Protein AF-A0A972QWL8-F1 (afdb_monomer)

Secondary structure (DSSP, 8-state):
-----EEEEEEE--TT--PPTTEEEEEEEETT--EEEEEEEHHHHHHHHHHHHHHHHTT-EEEEEEEEEETTEEEEEEEEE-HHHHHHHHHHHHHHHHHS-GGGS-HHHHHHHHHHHHHHHHHHTT-

Mean predicted aligned error: 4.24 Å

Sequence (127 aa):
MKPDDLIFLTDFQYKGEIIPDGHVRVLFCDSQGVLTSIVIEREIFDMAQAGVQQFFKEGKGAAAVSIEISDEEALTFSVEIDSEEASALWTIVETFLGTGSADSVPKEFIEYPEQIIRRGRAFVLRR

Foldseek 3Di:
DPDFKKWWQDWDDDVPDDADPQKTWTWIATLQRDIDIDIDGVVVVVVQVVQQVVQVVVVFGWIWIWAAPDVVDIDIHIDTDDPVLVVLSVQQVVQCVVPVDNVRRDPVSSNSRNVRSVVVVVVVVVD

Solvent-accessible surface area (backbone atoms only — not comparable to full-atom values): 7196 Å² total; per-residue (Å²): 129,80,79,76,36,34,36,60,74,46,75,61,79,63,93,90,64,86,74,61,87,71,44,41,36,34,37,32,31,25,60,87,38,51,66,49,73,50,77,41,56,36,67,63,54,50,56,42,46,52,46,23,52,52,34,46,77,72,76,38,45,48,41,24,34,36,38,60,79,50,95,98,39,66,51,74,49,57,41,83,38,54,73,66,52,51,50,34,55,49,51,45,50,53,38,26,72,75,67,75,32,67,88,68,39,61,72,85,44,34,57,47,49,24,54,53,46,52,52,48,49,57,54,61,80,71,110

pLDDT: mean 89.74, std 8.57, range [39.34, 96.75]

Structure (mmCIF, N/CA/C/O backbone):
data_AF-A0A972QWL8-F1
#
_entry.id   AF-A0A972QWL8-F1
#
loop_
_atom_site.group_PDB
_atom_site.id
_atom_site.type_symbol
_atom_site.label_atom_id
_atom_site.label_alt_id
_atom_site.label_comp_id
_atom_site.label_asym_id
_atom_site.label_entity_id
_atom_site.label_seq_id
_atom_site.pdbx_PDB_ins_code
_atom_site.Cartn_x
_atom_site.Cartn_y
_atom_site.Cartn_z
_atom_site.occupancy
_atom_site.B_iso_or_equiv
_atom_site.auth_seq_id
_atom_site.auth_comp_id
_atom_site.auth_asym_id
_atom_site.auth_atom_id
_atom_site.pdbx_PDB_model_num
ATOM 1 N N . MET A 1 1 ? 3.182 -20.674 -0.489 1.00 39.34 1 MET A N 1
ATOM 2 C CA . MET A 1 1 ? 3.508 -19.281 -0.118 1.00 39.34 1 MET A CA 1
ATOM 3 C C . MET A 1 1 ? 2.545 -18.903 0.986 1.00 39.34 1 MET A C 1
ATOM 5 O O . MET A 1 1 ? 1.445 -19.440 0.974 1.00 39.34 1 MET A O 1
ATOM 9 N N . LYS A 1 2 ? 2.962 -18.128 1.992 1.00 42.72 2 LYS A N 1
ATOM 10 C CA . LYS A 1 2 ? 1.976 -17.577 2.929 1.00 42.72 2 LYS A CA 1
ATOM 11 C C . LYS A 1 2 ? 1.151 -16.530 2.174 1.00 42.72 2 LYS A C 1
ATOM 13 O O . LYS A 1 2 ? 1.682 -15.986 1.212 1.00 42.72 2 LYS A O 1
ATOM 18 N N . PRO A 1 3 ? -0.080 -16.267 2.612 1.00 51.69 3 PRO A N 1
ATOM 19 C CA . PRO A 1 3 ? -0.868 -15.208 2.031 1.00 51.69 3 PRO A CA 1
ATOM 20 C C . PRO A 1 3 ? -0.169 -13.855 2.109 1.00 51.69 3 PRO A C 1
ATOM 22 O O . PRO A 1 3 ? 0.208 -13.442 3.211 1.00 51.69 3 PRO A O 1
ATOM 25 N N . ASP A 1 4 ? -0.005 -13.177 0.978 1.00 76.06 4 ASP A N 1
ATOM 26 C CA . ASP A 1 4 ? 0.587 -11.842 0.949 1.00 76.06 4 ASP A CA 1
ATOM 27 C C . ASP A 1 4 ? -0.553 -10.831 1.125 1.00 76.06 4 ASP A C 1
ATOM 29 O O . ASP A 1 4 ? -1.207 -10.425 0.167 1.00 76.06 4 ASP A O 1
ATOM 33 N N . ASP A 1 5 ? -0.846 -10.461 2.377 1.00 91.06 5 ASP A N 1
ATOM 34 C CA . ASP A 1 5 ? -1.678 -9.287 2.645 1.00 91.06 5 ASP A CA 1
ATOM 35 C C . ASP A 1 5 ? -0.917 -8.037 2.231 1.00 91.06 5 ASP A C 1
ATOM 37 O O . ASP A 1 5 ? 0.230 -7.847 2.649 1.00 91.06 5 ASP A O 1
ATOM 41 N N . LEU A 1 6 ? -1.571 -7.168 1.467 1.00 93.12 6 LEU A N 1
ATOM 42 C CA . LEU A 1 6 ? -0.921 -6.027 0.838 1.00 93.12 6 LEU A CA 1
ATOM 43 C C . LEU A 1 6 ? -1.675 -4.732 1.114 1.00 93.12 6 LEU A C 1
ATOM 45 O O . LEU A 1 6 ? -2.904 -4.701 1.159 1.00 93.12 6 LEU A O 1
ATOM 49 N N . ILE A 1 7 ? -0.927 -3.639 1.197 1.00 94.56 7 ILE A N 1
ATOM 50 C CA . ILE A 1 7 ? -1.433 -2.277 1.039 1.00 94.56 7 ILE A CA 1
ATOM 51 C C . ILE A 1 7 ? -1.009 -1.739 -0.332 1.00 94.56 7 ILE A C 1
ATOM 53 O O . ILE A 1 7 ? 0.148 -1.876 -0.732 1.00 94.56 7 ILE A O 1
ATOM 57 N N . PHE A 1 8 ? -1.946 -1.127 -1.055 1.00 94.75 8 PHE A N 1
ATOM 58 C CA . PHE A 1 8 ? -1.668 -0.416 -2.303 1.00 94.75 8 PHE A CA 1
ATOM 59 C C . PHE A 1 8 ? -1.144 0.976 -1.956 1.00 94.75 8 PHE A C 1
ATOM 61 O O . PHE A 1 8 ? -1.828 1.731 -1.264 1.00 94.75 8 PHE A O 1
ATOM 68 N N . LEU A 1 9 ? 0.048 1.326 -2.441 1.00 93.19 9 LEU A N 1
ATOM 69 C CA . LEU A 1 9 ? 0.671 2.612 -2.132 1.00 93.19 9 LEU A CA 1
ATOM 70 C C . LEU A 1 9 ? 0.468 3.637 -3.250 1.00 93.19 9 LEU A C 1
ATOM 72 O O . LEU A 1 9 ? -0.183 4.656 -3.049 1.00 93.19 9 LEU A O 1
ATOM 76 N N . THR A 1 10 ? 1.018 3.374 -4.434 1.00 94.12 10 THR A N 1
ATOM 77 C CA . THR A 1 10 ? 0.936 4.284 -5.585 1.00 94.12 10 THR A CA 1
ATOM 78 C C . THR A 1 10 ? 1.184 3.524 -6.877 1.00 94.12 10 THR A C 1
ATOM 80 O O . THR A 1 10 ? 1.880 2.505 -6.870 1.00 94.12 10 THR A O 1
ATOM 83 N N . ASP A 1 11 ? 0.675 4.027 -7.997 1.00 94.50 11 ASP A N 1
ATOM 84 C CA . ASP A 1 11 ? 1.217 3.672 -9.300 1.00 94.50 11 ASP A CA 1
ATOM 85 C C . ASP A 1 11 ? 2.481 4.479 -9.609 1.00 94.50 11 ASP A C 1
ATOM 87 O O . ASP A 1 11 ? 2.706 5.561 -9.061 1.00 94.50 11 ASP A O 1
ATOM 91 N N . PHE A 1 12 ? 3.343 3.923 -10.460 1.00 92.75 12 PHE A N 1
ATOM 92 C CA . PHE A 1 12 ? 4.528 4.610 -10.966 1.00 92.75 12 PHE A CA 1
ATOM 93 C C . PHE A 1 12 ? 5.036 3.957 -12.258 1.00 92.75 12 PHE A C 1
ATOM 95 O O . PHE A 1 12 ? 4.571 2.893 -12.656 1.00 92.75 12 PHE A O 1
ATOM 102 N N . GLN A 1 13 ? 6.005 4.588 -12.922 1.00 90.38 13 GLN A N 1
ATOM 103 C CA . GLN A 1 13 ? 6.618 4.058 -14.141 1.00 90.38 13 GLN A CA 1
ATOM 104 C C . GLN A 1 13 ? 8.134 4.250 -14.101 1.00 90.38 13 GLN A C 1
ATOM 106 O O . GLN A 1 13 ? 8.619 5.356 -13.845 1.00 90.38 13 GLN A O 1
ATOM 111 N N . TYR A 1 14 ? 8.897 3.194 -14.392 1.00 86.44 14 TYR A N 1
ATOM 112 C CA . TYR A 1 14 ? 10.342 3.331 -14.557 1.00 86.44 14 TYR A CA 1
ATOM 113 C C . TYR A 1 14 ? 10.686 3.994 -15.895 1.00 86.44 14 TYR A C 1
ATOM 115 O O . TYR A 1 14 ? 10.009 3.831 -16.913 1.00 86.44 14 TYR A O 1
ATOM 123 N N . LYS A 1 15 ? 11.798 4.732 -15.928 1.00 85.94 15 LYS A N 1
ATOM 124 C CA . LYS A 1 15 ? 12.267 5.369 -17.161 1.00 85.94 15 LYS A CA 1
ATOM 125 C C . LYS A 1 15 ? 12.571 4.312 -18.230 1.00 85.94 15 LYS A C 1
ATOM 127 O O . LYS A 1 15 ? 13.472 3.499 -18.056 1.00 85.94 15 LYS A O 1
ATOM 132 N N . GLY A 1 16 ? 11.863 4.387 -19.357 1.00 87.31 16 GLY A N 1
ATOM 133 C CA . GLY A 1 16 ? 12.021 3.452 -20.478 1.00 87.31 16 GLY A CA 1
ATOM 134 C C . GLY A 1 16 ? 11.245 2.143 -20.321 1.00 87.31 16 GLY A C 1
ATOM 135 O O . GLY A 1 16 ? 11.400 1.250 -21.149 1.00 87.31 16 GLY A O 1
ATOM 136 N N . GLU A 1 17 ? 10.414 2.023 -19.287 1.00 91.75 17 GLU A N 1
ATOM 137 C CA . GLU A 1 17 ? 9.535 0.876 -19.108 1.00 91.75 17 GLU A CA 1
ATOM 138 C C . GLU A 1 17 ? 8.385 0.880 -20.118 1.00 91.75 17 GLU A C 1
ATOM 140 O O . GLU A 1 17 ? 7.699 1.890 -20.298 1.00 91.75 17 GLU A O 1
ATOM 145 N N . ILE A 1 18 ? 8.153 -0.283 -20.727 1.00 93.25 18 ILE A N 1
ATOM 146 C CA . ILE A 1 18 ? 6.998 -0.550 -21.581 1.00 93.25 18 ILE A CA 1
ATOM 147 C C . ILE A 1 18 ? 6.003 -1.372 -20.760 1.00 93.25 18 ILE A C 1
ATOM 149 O O . ILE A 1 18 ? 6.251 -2.542 -20.473 1.00 93.25 18 ILE A O 1
ATOM 153 N N . ILE A 1 19 ? 4.888 -0.749 -20.385 1.00 94.12 19 ILE A N 1
ATOM 154 C CA . ILE A 1 19 ? 3.760 -1.400 -19.713 1.00 94.12 19 ILE A CA 1
ATOM 155 C C . ILE A 1 19 ? 2.694 -1.694 -20.781 1.00 94.12 19 ILE A C 1
ATOM 157 O O . ILE A 1 19 ? 2.429 -0.808 -21.597 1.00 94.12 19 ILE A O 1
ATOM 161 N N . PRO A 1 20 ? 2.100 -2.902 -20.821 1.00 95.19 20 PRO A N 1
ATOM 162 C CA . PRO A 1 20 ? 1.015 -3.206 -21.751 1.00 95.19 20 PRO A CA 1
ATOM 163 C C . PRO A 1 20 ? -0.176 -2.253 -21.593 1.00 95.19 20 PRO A C 1
ATOM 165 O O . PRO A 1 20 ? -0.470 -1.782 -20.492 1.00 95.19 20 PRO A O 1
ATOM 168 N N . ASP A 1 21 ? -0.908 -2.020 -22.681 1.00 95.25 21 ASP A N 1
ATOM 169 C CA . ASP A 1 21 ? -2.140 -1.233 -22.631 1.00 95.25 21 ASP A CA 1
ATOM 170 C C . ASP A 1 21 ? -3.123 -1.829 -21.611 1.00 95.25 21 ASP A C 1
ATOM 172 O O . ASP A 1 21 ? -3.220 -3.047 -21.433 1.00 95.25 21 ASP A O 1
ATOM 176 N N . GLY A 1 22 ? -3.828 -0.956 -20.892 1.00 95.88 22 GLY A N 1
ATOM 177 C CA . GLY A 1 22 ? -4.748 -1.365 -19.829 1.00 95.88 22 GLY A CA 1
ATOM 178 C C . GLY A 1 22 ? -4.074 -1.841 -18.538 1.00 95.88 22 GLY A C 1
ATOM 179 O O . GLY A 1 22 ? -4.781 -2.245 -17.623 1.00 95.88 22 GLY A O 1
ATOM 180 N N . HIS A 1 23 ? -2.745 -1.763 -18.424 1.00 96.75 23 HIS A N 1
ATOM 181 C CA . HIS A 1 23 ? -2.018 -2.148 -17.214 1.00 96.75 23 HIS A CA 1
ATOM 182 C C . HIS A 1 23 ? -1.334 -0.954 -16.540 1.00 96.75 23 HIS A C 1
ATOM 184 O O . HIS A 1 23 ? -1.224 0.151 -17.087 1.00 96.75 23 HIS A O 1
ATOM 190 N N . VAL A 1 24 ? -0.893 -1.179 -15.306 1.00 96.06 24 VAL A N 1
ATOM 191 C CA . VAL A 1 24 ? -0.185 -0.203 -14.483 1.00 96.06 24 VAL A CA 1
ATOM 192 C C . VAL A 1 24 ? 0.769 -0.920 -13.530 1.00 96.06 24 VAL A C 1
ATOM 194 O O . VAL A 1 24 ? 0.442 -1.982 -13.002 1.00 96.06 24 VAL A O 1
ATOM 197 N N . ARG A 1 25 ? 1.965 -0.362 -13.319 1.00 94.88 25 ARG A N 1
ATOM 198 C CA . ARG A 1 25 ? 2.867 -0.822 -12.262 1.00 94.88 25 ARG A CA 1
ATOM 199 C C . ARG A 1 25 ? 2.463 -0.153 -10.963 1.00 94.88 25 ARG A C 1
ATOM 201 O O . ARG A 1 25 ? 2.401 1.070 -10.885 1.00 94.88 25 ARG A O 1
ATOM 208 N N . VAL A 1 26 ? 2.232 -0.969 -9.948 1.00 94.50 26 VAL A N 1
ATOM 209 C CA . VAL A 1 26 ? 1.810 -0.512 -8.628 1.00 94.50 26 VAL A CA 1
ATOM 210 C C . VAL A 1 26 ? 2.844 -0.931 -7.601 1.00 94.50 26 VAL A C 1
ATOM 212 O O . VAL A 1 26 ? 3.389 -2.033 -7.668 1.00 94.50 26 VAL A O 1
ATOM 215 N N . LEU A 1 27 ? 3.136 -0.018 -6.680 1.00 93.81 27 LEU A N 1
ATOM 216 C CA . LEU A 1 27 ? 3.926 -0.263 -5.486 1.00 93.81 27 LEU A CA 1
ATOM 217 C C . LEU A 1 27 ? 3.010 -0.774 -4.371 1.00 93.81 27 LEU A C 1
ATOM 219 O O . LEU A 1 27 ? 1.994 -0.151 -4.052 1.00 93.81 27 LEU A O 1
ATOM 223 N N . PHE A 1 28 ? 3.414 -1.878 -3.761 1.00 93.19 28 PHE A N 1
ATOM 224 C CA . PHE A 1 28 ? 2.750 -2.510 -2.633 1.00 93.19 28 PHE A CA 1
ATOM 225 C C . PHE A 1 28 ? 3.696 -2.584 -1.449 1.00 93.19 28 PHE A C 1
ATOM 227 O O . PHE A 1 28 ? 4.915 -2.627 -1.623 1.00 93.19 28 PHE A O 1
ATOM 234 N N . CYS A 1 29 ? 3.116 -2.670 -0.261 1.00 92.00 29 CYS A N 1
ATOM 235 C CA . CYS A 1 29 ? 3.821 -3.084 0.940 1.00 92.00 29 CYS A CA 1
ATOM 236 C C . CYS A 1 29 ? 3.081 -4.269 1.558 1.00 92.00 29 CYS A C 1
ATOM 238 O O . CYS A 1 29 ? 1.850 -4.252 1.601 1.00 92.00 29 CYS A O 1
ATOM 240 N N . ASP A 1 30 ? 3.800 -5.297 1.993 1.00 90.31 30 ASP A N 1
ATOM 241 C CA . ASP A 1 30 ? 3.186 -6.440 2.665 1.00 90.31 30 ASP A CA 1
ATOM 242 C C . ASP A 1 30 ? 3.093 -6.254 4.190 1.00 90.31 30 ASP A C 1
ATOM 244 O O . ASP A 1 30 ? 3.548 -5.260 4.762 1.00 90.31 30 ASP A O 1
ATOM 248 N N . SER A 1 31 ? 2.488 -7.229 4.871 1.00 85.00 31 SER A N 1
ATOM 249 C CA . SER A 1 31 ? 2.395 -7.251 6.342 1.00 85.00 31 SER A CA 1
ATOM 250 C C . SER A 1 31 ? 3.741 -7.343 7.074 1.00 85.00 31 SER A C 1
ATOM 252 O O . SER A 1 31 ? 3.794 -7.083 8.272 1.00 85.00 31 SER A O 1
ATOM 254 N N . GLN A 1 32 ? 4.821 -7.719 6.387 1.00 84.06 32 GLN A N 1
ATOM 255 C CA . GLN A 1 32 ? 6.188 -7.714 6.916 1.00 84.06 32 GLN A CA 1
ATOM 256 C C . GLN A 1 32 ? 6.915 -6.398 6.588 1.00 84.06 32 GLN A C 1
ATOM 258 O O . GLN A 1 32 ? 8.084 -6.223 6.939 1.00 84.06 32 GLN A O 1
ATOM 263 N N . GLY A 1 33 ? 6.212 -5.493 5.906 1.00 82.38 33 GLY A N 1
ATOM 264 C CA . GLY A 1 33 ? 6.677 -4.217 5.410 1.00 82.38 33 GLY A CA 1
ATOM 265 C C . GLY A 1 33 ? 7.716 -4.324 4.288 1.00 82.38 33 GLY A C 1
ATOM 266 O O . GLY A 1 33 ? 8.529 -3.420 4.085 1.00 82.38 33 GLY A O 1
ATOM 267 N N . VAL A 1 34 ? 7.694 -5.435 3.550 1.00 87.62 34 VAL A N 1
ATOM 268 C CA . VAL A 1 34 ? 8.461 -5.607 2.319 1.00 87.62 34 VAL A CA 1
ATOM 269 C C . VAL A 1 34 ? 7.756 -4.855 1.199 1.00 87.62 34 VAL A C 1
ATOM 271 O O . VAL A 1 34 ? 6.577 -5.072 0.914 1.00 87.62 34 VAL A O 1
ATOM 274 N N . LEU A 1 35 ? 8.507 -3.982 0.531 1.00 89.94 35 LEU A N 1
ATOM 275 C CA . LEU A 1 35 ? 8.029 -3.264 -0.641 1.00 89.94 35 LEU A CA 1
ATOM 276 C C . LEU A 1 35 ? 8.253 -4.092 -1.897 1.00 89.94 35 LEU A C 1
ATOM 278 O O . LEU A 1 35 ? 9.365 -4.539 -2.180 1.00 89.94 35 LEU A O 1
ATOM 282 N N . THR A 1 36 ? 7.198 -4.237 -2.685 1.00 88.88 36 THR A N 1
ATOM 283 C CA . THR A 1 36 ? 7.244 -4.920 -3.975 1.00 88.88 36 THR A CA 1
ATOM 284 C C . THR A 1 36 ? 6.509 -4.107 -5.025 1.00 88.88 36 THR A C 1
ATOM 286 O O . THR A 1 36 ? 5.646 -3.292 -4.704 1.00 88.88 36 THR A O 1
ATOM 289 N N . SER A 1 37 ? 6.840 -4.310 -6.298 1.00 90.62 37 SER A N 1
ATOM 290 C CA . SER A 1 37 ? 6.062 -3.727 -7.388 1.00 90.62 37 SER A CA 1
ATOM 291 C C . SER A 1 37 ? 5.676 -4.781 -8.407 1.00 90.62 37 SER A C 1
ATOM 293 O O . SER A 1 37 ? 6.501 -5.600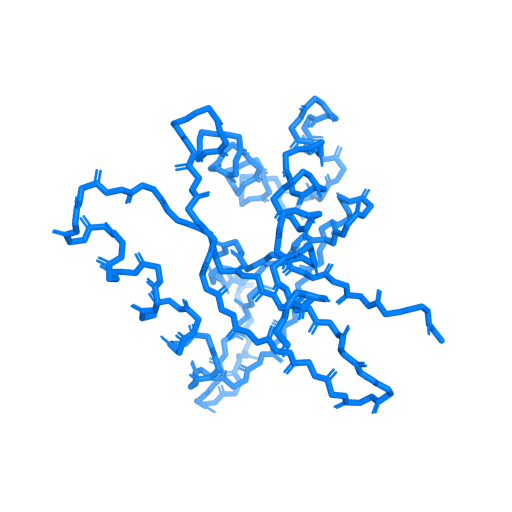 -8.817 1.00 90.62 37 SER A O 1
ATOM 295 N N . ILE A 1 38 ? 4.425 -4.733 -8.847 1.00 91.25 38 ILE A N 1
ATOM 296 C CA . ILE A 1 38 ? 3.881 -5.647 -9.848 1.00 91.25 38 ILE A CA 1
ATOM 297 C C . ILE A 1 38 ? 3.055 -4.863 -10.863 1.00 91.25 38 ILE A C 1
ATOM 299 O O . ILE A 1 38 ? 2.481 -3.817 -10.556 1.00 91.25 38 ILE A O 1
ATOM 303 N N . VAL A 1 39 ? 3.059 -5.349 -12.102 1.00 94.19 39 VAL A N 1
ATOM 304 C CA . VAL A 1 39 ? 2.194 -4.844 -13.166 1.00 94.19 39 VAL A CA 1
ATOM 305 C C . VAL A 1 39 ? 0.860 -5.568 -13.060 1.00 94.19 39 VAL A C 1
ATOM 307 O O . VAL A 1 39 ? 0.824 -6.792 -13.169 1.00 94.19 39 VAL A O 1
ATOM 310 N N . ILE A 1 40 ? -0.211 -4.814 -12.845 1.00 92.69 40 ILE A N 1
ATOM 311 C CA . ILE A 1 40 ? -1.578 -5.328 -12.731 1.00 92.69 40 ILE A CA 1
ATOM 312 C C . ILE A 1 40 ? -2.491 -4.651 -13.747 1.00 92.69 40 ILE A C 1
ATOM 314 O O . ILE A 1 40 ? -2.134 -3.628 -14.340 1.00 92.69 40 ILE A O 1
ATOM 318 N N . GLU A 1 41 ? -3.677 -5.218 -13.945 1.00 94.62 41 GLU A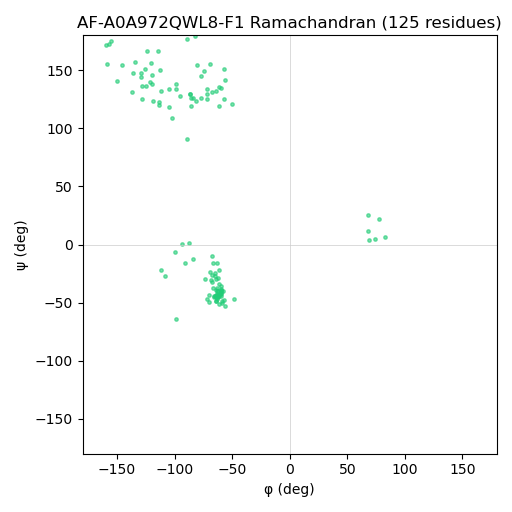 N 1
ATOM 319 C CA . GLU A 1 41 ? -4.741 -4.568 -14.704 1.00 94.62 41 GLU A CA 1
ATOM 320 C C . GLU A 1 41 ? -5.124 -3.242 -14.038 1.00 94.62 41 GLU A C 1
ATOM 322 O O . GLU A 1 41 ? -5.298 -3.152 -12.818 1.00 94.62 41 GLU A O 1
ATOM 327 N N . ARG A 1 42 ? -5.265 -2.195 -14.851 1.00 94.62 42 ARG A N 1
ATOM 328 C CA . ARG A 1 42 ? -5.604 -0.847 -14.388 1.00 94.62 42 ARG A CA 1
ATOM 329 C C . ARG A 1 42 ? -6.940 -0.814 -13.658 1.00 94.62 42 ARG A C 1
ATOM 331 O O . ARG A 1 42 ? -7.052 -0.114 -12.662 1.00 94.62 42 ARG A O 1
ATOM 338 N N . GLU A 1 43 ? -7.909 -1.612 -14.097 1.00 93.19 43 GLU A N 1
ATOM 339 C CA . GLU A 1 43 ? -9.228 -1.686 -13.464 1.00 93.19 43 GLU A CA 1
ATOM 340 C C . GLU A 1 43 ? -9.140 -2.112 -11.990 1.00 93.19 43 GLU A C 1
ATOM 342 O O . GLU A 1 43 ? -9.824 -1.536 -11.144 1.00 93.19 43 GLU A O 1
ATOM 347 N N . ILE A 1 44 ? -8.239 -3.043 -11.651 1.00 90.00 44 ILE A N 1
ATOM 348 C CA . ILE A 1 44 ? -8.010 -3.485 -10.266 1.00 90.00 44 ILE A CA 1
ATOM 349 C C . ILE A 1 44 ? -7.478 -2.325 -9.416 1.00 90.00 44 ILE A C 1
ATOM 351 O O . ILE A 1 44 ? -7.947 -2.096 -8.298 1.00 90.00 44 ILE A O 1
ATOM 355 N N . PHE A 1 45 ? -6.512 -1.570 -9.947 1.00 92.12 45 PHE A N 1
ATOM 356 C CA . PHE A 1 45 ? -5.967 -0.400 -9.262 1.00 92.12 45 PHE A CA 1
ATOM 357 C C . PHE A 1 45 ? -7.015 0.709 -9.101 1.00 92.12 45 PHE A C 1
ATOM 359 O O . PHE A 1 45 ? -7.166 1.263 -8.012 1.00 92.12 45 PHE A O 1
ATOM 366 N N . ASP A 1 46 ? -7.781 0.994 -10.151 1.00 93.19 46 ASP A N 1
ATOM 367 C CA . ASP A 1 46 ? -8.820 2.022 -10.143 1.00 93.19 46 ASP A CA 1
ATOM 368 C C . ASP A 1 46 ? -9.932 1.682 -9.136 1.00 93.19 46 ASP A C 1
ATOM 370 O O . ASP A 1 46 ? -10.411 2.567 -8.424 1.00 93.19 46 ASP A O 1
ATOM 374 N N . MET A 1 47 ? -10.302 0.402 -9.000 1.00 91.19 47 MET A N 1
ATOM 375 C CA . MET A 1 47 ? -11.233 -0.064 -7.964 1.00 91.19 47 MET A CA 1
ATOM 376 C C . MET A 1 47 ? -10.695 0.181 -6.548 1.00 91.19 47 MET A C 1
ATOM 378 O O . MET A 1 47 ? -11.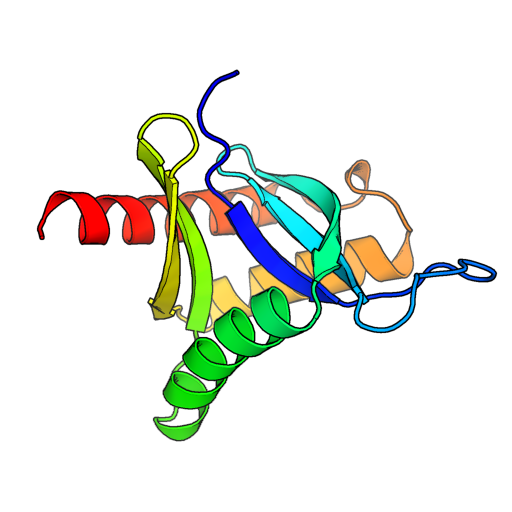425 0.686 -5.691 1.00 91.19 47 MET A O 1
ATOM 382 N N . ALA A 1 48 ? -9.422 -0.141 -6.301 1.00 91.50 48 ALA A N 1
ATOM 383 C CA . ALA A 1 48 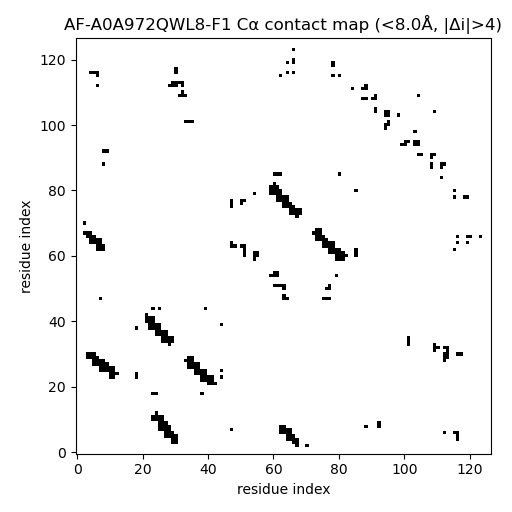? -8.772 0.106 -5.015 1.00 91.50 48 ALA A CA 1
ATOM 384 C C . ALA A 1 48 ? -8.740 1.612 -4.680 1.00 91.50 48 ALA A C 1
ATOM 386 O O . ALA A 1 48 ? -9.088 2.025 -3.570 1.00 91.50 48 ALA A O 1
ATOM 387 N N . GLN A 1 49 ? -8.398 2.446 -5.666 1.00 92.62 49 GLN A N 1
ATOM 388 C CA . GLN A 1 49 ? -8.362 3.902 -5.531 1.00 92.62 49 GLN A CA 1
ATOM 389 C C . GLN A 1 49 ? -9.750 4.512 -5.329 1.00 92.62 49 GLN A C 1
ATOM 391 O O . GLN A 1 49 ? -9.900 5.437 -4.533 1.00 92.62 49 GLN A O 1
ATOM 396 N N . ALA A 1 50 ? -10.786 3.997 -5.993 1.00 91.75 50 ALA A N 1
ATOM 397 C CA . ALA A 1 50 ? -12.147 4.507 -5.852 1.00 91.75 50 ALA A CA 1
ATOM 398 C C . ALA A 1 50 ? -12.644 4.444 -4.398 1.00 91.75 50 ALA A C 1
ATOM 400 O O . ALA A 1 50 ? -13.262 5.400 -3.920 1.00 91.75 50 ALA A O 1
ATOM 401 N N . GLY A 1 51 ? -12.323 3.362 -3.679 1.00 88.62 51 GLY A N 1
ATOM 402 C CA . GLY A 1 51 ? -12.636 3.233 -2.254 1.00 88.62 51 GLY A CA 1
ATOM 403 C C . GLY A 1 51 ? -11.917 4.283 -1.403 1.00 88.62 51 GLY A C 1
ATOM 404 O O . GLY A 1 51 ? -12.540 4.954 -0.582 1.00 88.62 51 GLY A O 1
ATOM 405 N N . VAL A 1 52 ? -10.627 4.511 -1.661 1.00 92.38 52 VAL A N 1
ATOM 406 C CA . VAL A 1 52 ? -9.832 5.534 -0.964 1.00 92.38 52 VAL A CA 1
ATOM 407 C C . VAL A 1 52 ? -10.389 6.940 -1.225 1.00 92.38 52 VAL A C 1
ATOM 409 O O . VAL A 1 52 ? -10.574 7.730 -0.299 1.00 92.38 52 VAL A O 1
ATOM 412 N N . GLN A 1 53 ? -10.748 7.241 -2.475 1.00 91.88 53 GLN A N 1
ATOM 413 C CA . GLN A 1 53 ? -11.343 8.522 -2.866 1.00 91.88 53 GLN A CA 1
ATOM 414 C C . GLN A 1 53 ? -12.695 8.791 -2.193 1.00 91.88 53 GLN A C 1
ATOM 416 O O . GLN A 1 53 ? -13.052 9.949 -1.970 1.00 91.88 53 GLN A O 1
ATOM 421 N N . GLN A 1 54 ? -13.462 7.753 -1.856 1.00 90.44 54 GLN A N 1
ATOM 422 C CA . GLN A 1 54 ? -14.707 7.920 -1.111 1.00 90.44 54 GLN A CA 1
ATOM 423 C C . GLN A 1 54 ? -14.449 8.449 0.307 1.00 90.44 54 GLN A C 1
ATOM 425 O O . GLN A 1 54 ? -15.097 9.409 0.716 1.00 90.44 54 GLN A O 1
ATOM 430 N N . PHE A 1 55 ? -13.462 7.900 1.018 1.00 91.38 55 PHE A N 1
ATOM 431 C CA . PHE A 1 55 ? -13.078 8.379 2.351 1.00 91.38 55 PHE A CA 1
ATOM 432 C C . PHE A 1 55 ? -12.551 9.816 2.315 1.00 91.38 55 PHE A C 1
ATOM 434 O O . PHE A 1 55 ? -12.931 10.633 3.156 1.00 91.38 55 PHE A O 1
ATOM 441 N N . PHE A 1 56 ? -11.764 10.166 1.294 1.00 87.62 56 PHE A N 1
ATOM 442 C CA . PHE A 1 56 ? -11.299 11.543 1.117 1.00 87.62 56 PHE A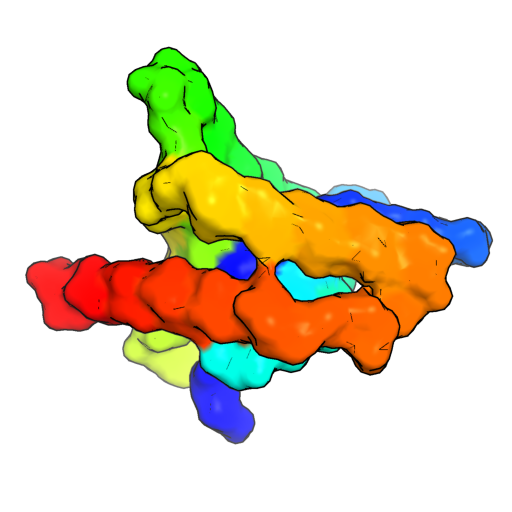 CA 1
ATOM 443 C C . PHE A 1 56 ? -12.454 12.541 0.963 1.00 87.62 56 PHE A C 1
ATOM 445 O O . PHE A 1 56 ? -12.408 13.625 1.545 1.00 87.62 56 PHE A O 1
ATOM 452 N N . LYS A 1 57 ? -13.526 12.179 0.245 1.00 90.50 57 LYS A N 1
ATOM 453 C CA . LYS A 1 57 ? -14.735 13.021 0.126 1.00 90.50 57 LYS A CA 1
ATOM 454 C C . LYS A 1 57 ? -15.465 13.213 1.458 1.00 90.50 57 LYS A C 1
ATOM 456 O O . LYS A 1 57 ? -16.164 14.209 1.622 1.00 90.50 57 LYS A O 1
ATOM 461 N N . GLU A 1 58 ? -15.292 12.290 2.398 1.00 90.69 58 GLU A N 1
ATOM 462 C CA . GLU A 1 58 ? -15.827 12.361 3.762 1.00 90.69 58 GLU A CA 1
ATOM 463 C C . GLU A 1 58 ? -14.884 13.095 4.735 1.00 90.69 58 GLU A C 1
ATOM 465 O O . GLU A 1 58 ? -15.199 13.224 5.917 1.00 90.69 58 GLU A O 1
ATOM 470 N N . GLY A 1 59 ? -13.738 13.598 4.257 1.00 88.50 59 GLY A N 1
ATOM 471 C CA . GLY A 1 59 ? -12.735 14.276 5.081 1.00 88.50 59 GLY A CA 1
ATOM 472 C C . GLY A 1 59 ? -11.865 13.325 5.907 1.00 88.50 59 GLY A C 1
ATOM 473 O O . GLY A 1 59 ? -11.301 13.742 6.917 1.00 88.50 59 GLY A O 1
ATOM 474 N N . LYS A 1 60 ? -11.770 12.056 5.499 1.00 91.31 60 LYS A N 1
ATOM 475 C CA . LYS A 1 60 ? -11.021 11.000 6.188 1.00 91.31 60 LYS A CA 1
ATOM 476 C C . LYS A 1 60 ? -9.815 10.546 5.370 1.00 91.31 60 LYS A C 1
ATOM 478 O O . LYS A 1 60 ? -9.853 10.566 4.141 1.00 91.31 60 LYS A O 1
ATOM 483 N N . GLY A 1 61 ? -8.765 10.096 6.055 1.00 93.44 61 GLY A N 1
ATOM 484 C CA . GLY A 1 61 ? -7.676 9.350 5.427 1.00 93.44 61 GLY A CA 1
ATOM 485 C C . GLY A 1 61 ? -8.098 7.906 5.167 1.00 93.44 61 GLY A C 1
ATOM 486 O O . GLY A 1 61 ? -8.834 7.320 5.964 1.00 93.44 61 GLY A O 1
ATOM 487 N N . ALA A 1 62 ? -7.627 7.315 4.070 1.00 95.75 62 ALA A N 1
ATOM 488 C CA . ALA A 1 62 ? -7.796 5.887 3.831 1.00 95.75 62 ALA A CA 1
ATOM 489 C C . ALA A 1 62 ? -6.616 5.258 3.094 1.00 95.75 62 ALA A C 1
ATOM 491 O O . ALA A 1 62 ? -5.922 5.910 2.318 1.00 95.75 62 ALA A O 1
ATOM 492 N N . ALA A 1 63 ? -6.461 3.957 3.312 1.00 96.12 63 ALA A N 1
ATOM 493 C CA . ALA A 1 63 ? -5.557 3.075 2.595 1.00 96.12 63 ALA A CA 1
ATOM 494 C C . ALA A 1 63 ? -6.349 1.943 1.938 1.00 96.12 63 ALA A C 1
ATOM 496 O O . ALA A 1 63 ? -7.263 1.392 2.552 1.00 96.12 63 ALA A O 1
ATOM 497 N N . ALA A 1 64 ? -5.993 1.567 0.712 1.00 96.00 64 ALA A N 1
ATOM 498 C CA . ALA A 1 64 ? -6.527 0.362 0.090 1.00 96.00 64 ALA A CA 1
ATOM 499 C C . ALA A 1 64 ? -5.689 -0.850 0.503 1.00 96.00 64 ALA A C 1
ATOM 501 O O . ALA A 1 64 ? -4.473 -0.857 0.317 1.00 96.00 64 ALA A O 1
ATOM 502 N N . VAL A 1 65 ? -6.345 -1.875 1.038 1.00 95.19 65 VAL A N 1
ATOM 503 C CA . VAL A 1 65 ? -5.725 -3.139 1.438 1.00 95.19 65 VAL A CA 1
ATOM 504 C C . VAL A 1 65 ? -6.341 -4.292 0.659 1.00 95.19 65 VAL A C 1
ATOM 506 O O . VAL A 1 65 ? -7.536 -4.272 0.370 1.00 95.19 65 VAL A O 1
ATOM 509 N N . SER A 1 66 ? -5.533 -5.297 0.346 1.00 93.25 66 SER A N 1
ATOM 510 C CA . SER A 1 66 ? -5.971 -6.599 -0.152 1.00 93.25 66 SER A CA 1
ATOM 511 C C . SER A 1 66 ? -5.642 -7.646 0.899 1.00 93.25 66 SER A C 1
ATOM 513 O O . SER A 1 66 ? -4.478 -7.799 1.269 1.00 93.25 66 SER A O 1
ATOM 515 N N . ILE A 1 67 ? -6.669 -8.334 1.394 1.00 92.88 67 ILE A N 1
ATOM 516 C CA . ILE A 1 67 ? -6.544 -9.384 2.405 1.00 92.88 67 ILE A CA 1
ATOM 517 C C . ILE A 1 67 ? -6.919 -10.713 1.771 1.00 92.88 67 ILE A C 1
ATOM 519 O O . ILE A 1 67 ? -8.043 -10.873 1.296 1.00 92.88 67 ILE A O 1
ATOM 523 N N . GLU A 1 68 ? -6.008 -11.675 1.800 1.00 89.94 68 GLU A N 1
ATOM 524 C CA . GLU A 1 68 ? -6.308 -13.026 1.334 1.00 89.94 68 GLU A CA 1
ATOM 525 C C . GLU A 1 68 ? -7.241 -13.738 2.322 1.00 89.94 68 GLU A C 1
ATOM 527 O O . GLU A 1 68 ? -6.996 -13.769 3.540 1.00 89.94 68 GLU A O 1
ATOM 532 N N . ILE A 1 69 ? -8.315 -14.307 1.782 1.00 88.94 69 ILE A N 1
ATOM 533 C CA . ILE A 1 69 ? -9.367 -15.002 2.529 1.00 88.94 69 ILE A CA 1
ATOM 534 C C . ILE A 1 69 ? -9.335 -16.518 2.327 1.00 88.94 69 ILE A C 1
ATOM 536 O O . ILE A 1 69 ? -9.705 -17.252 3.245 1.00 88.94 69 ILE A O 1
ATOM 540 N N . SER A 1 70 ? -8.829 -16.991 1.189 1.00 84.25 70 SER A N 1
ATOM 541 C CA . SER A 1 70 ? -8.513 -18.397 0.929 1.00 84.25 70 SER A CA 1
ATOM 542 C C . SER A 1 70 ? -7.440 -18.509 -0.149 1.00 84.25 70 SER A C 1
ATOM 544 O O . SER A 1 70 ? -7.086 -17.506 -0.765 1.00 84.25 70 SER A O 1
ATOM 546 N N . ASP A 1 71 ? -6.981 -19.733 -0.419 1.00 79.69 71 ASP A N 1
ATOM 547 C CA . ASP A 1 71 ? -6.100 -20.009 -1.553 1.00 79.69 71 ASP A CA 1
ATOM 548 C C . ASP A 1 71 ? -6.702 -19.387 -2.830 1.00 79.69 71 ASP A C 1
ATOM 550 O O . ASP A 1 71 ? -7.837 -19.694 -3.196 1.00 79.69 71 ASP A O 1
ATOM 554 N N . GLU A 1 72 ? -5.946 -18.486 -3.464 1.00 80.69 72 GLU A N 1
ATOM 555 C CA . GLU A 1 72 ? -6.306 -17.756 -4.696 1.00 80.69 72 GLU A CA 1
ATOM 556 C C . GLU A 1 72 ? -7.434 -16.709 -4.574 1.00 80.69 72 GLU A C 1
ATOM 558 O O . GLU A 1 72 ? -7.782 -16.078 -5.573 1.00 80.69 72 GLU A O 1
ATOM 563 N N . GLU A 1 73 ? -7.973 -16.457 -3.377 1.00 86.62 73 GLU A N 1
ATOM 564 C CA . GLU A 1 73 ? -9.032 -15.463 -3.170 1.00 86.62 73 GLU A CA 1
ATOM 565 C C . GLU A 1 73 ? -8.588 -14.355 -2.212 1.00 86.62 73 GLU A C 1
ATOM 567 O O . GLU A 1 73 ? -8.240 -14.596 -1.054 1.00 86.62 73 GLU A O 1
ATOM 572 N N . ALA A 1 74 ? -8.668 -13.108 -2.679 1.00 88.31 74 ALA A N 1
ATOM 573 C CA . ALA A 1 74 ? -8.382 -11.930 -1.877 1.00 88.31 74 ALA A CA 1
ATOM 574 C C . ALA A 1 74 ? -9.504 -10.896 -1.968 1.00 88.31 74 ALA A C 1
ATOM 576 O O . ALA A 1 74 ? -10.123 -10.695 -3.014 1.00 88.31 74 ALA A O 1
ATOM 577 N N . LEU A 1 75 ? -9.746 -10.216 -0.850 1.00 90.50 75 LEU A N 1
ATOM 578 C CA . LEU A 1 75 ? -10.703 -9.130 -0.746 1.00 90.50 75 LEU A CA 1
ATOM 579 C C . LEU A 1 75 ? -9.967 -7.792 -0.681 1.00 90.50 75 LEU A C 1
ATOM 581 O O . LEU A 1 75 ? -9.263 -7.514 0.292 1.00 90.50 75 LEU A O 1
A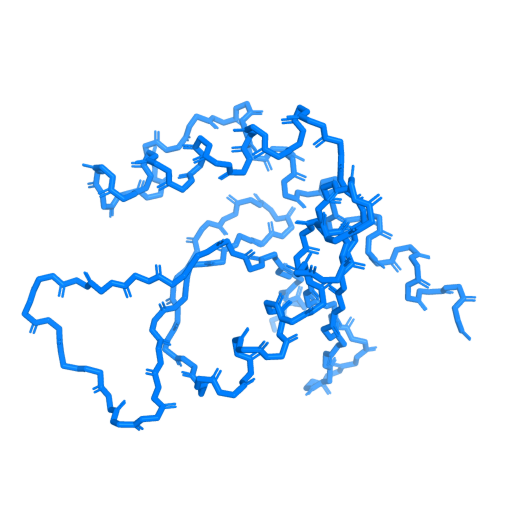TOM 585 N N . THR A 1 76 ? -10.212 -6.939 -1.674 1.00 91.81 76 THR A N 1
ATOM 586 C CA . THR A 1 76 ? -9.703 -5.563 -1.711 1.00 91.81 76 THR A CA 1
ATOM 587 C C . THR A 1 76 ? -10.741 -4.582 -1.176 1.00 91.81 76 THR A C 1
ATOM 589 O O . THR A 1 76 ? -11.889 -4.573 -1.622 1.00 91.81 76 THR A O 1
ATOM 592 N N . PHE A 1 77 ? -10.354 -3.741 -0.218 1.00 93.00 77 PHE A N 1
ATOM 593 C CA . PHE A 1 77 ? -11.222 -2.725 0.384 1.00 93.00 77 PHE A CA 1
ATOM 594 C C . PHE A 1 77 ? -10.405 -1.589 1.010 1.00 93.00 77 PHE A C 1
ATOM 596 O O . PHE A 1 77 ? -9.182 -1.655 1.099 1.00 93.00 77 PHE A O 1
ATOM 603 N N . SER A 1 78 ? -11.083 -0.529 1.450 1.00 95.06 78 SER A N 1
ATOM 604 C CA . SER A 1 78 ? -10.441 0.618 2.096 1.00 95.06 78 SER A CA 1
ATOM 605 C C . SER A 1 78 ? -10.538 0.547 3.617 1.00 95.06 78 SER A C 1
ATOM 607 O O . SER A 1 78 ? -11.586 0.215 4.173 1.00 95.06 78 SER A O 1
ATOM 609 N N . VAL A 1 79 ? -9.441 0.891 4.284 1.00 95.25 79 VAL A N 1
ATOM 610 C CA . VAL A 1 79 ? -9.322 1.026 5.738 1.00 95.25 79 VAL A CA 1
ATOM 611 C C . VAL A 1 79 ? -9.113 2.501 6.057 1.00 95.25 79 VAL A C 1
ATOM 613 O O . VAL A 1 79 ? -8.277 3.149 5.432 1.00 95.25 79 VAL A O 1
ATOM 616 N N . GLU A 1 80 ? -9.874 3.028 7.017 1.00 95.56 80 GLU A N 1
ATOM 617 C CA . GLU A 1 80 ? -9.674 4.384 7.538 1.00 95.56 80 GLU A CA 1
ATOM 618 C C . GLU A 1 80 ? -8.308 4.472 8.227 1.00 95.56 80 GLU A C 1
ATOM 620 O O . GLU A 1 80 ? -7.967 3.603 9.035 1.00 95.56 80 GLU A O 1
ATOM 625 N N . ILE A 1 81 ? -7.539 5.510 7.911 1.00 96.62 81 ILE A N 1
ATOM 626 C CA . ILE A 1 81 ? -6.230 5.766 8.517 1.00 96.62 81 ILE A CA 1
ATOM 627 C C . ILE A 1 81 ? -6.182 7.176 9.096 1.00 96.62 81 ILE A C 1
ATOM 629 O O . ILE A 1 81 ? -6.859 8.084 8.602 1.00 96.62 81 ILE A O 1
ATOM 633 N N . ASP A 1 82 ? -5.381 7.361 10.138 1.00 95.62 82 ASP A N 1
ATOM 634 C CA . ASP A 1 82 ? -5.129 8.686 10.698 1.00 95.62 82 ASP A CA 1
ATOM 635 C C . ASP A 1 82 ? -4.037 9.452 9.922 1.00 95.62 82 ASP A C 1
ATOM 637 O O . ASP A 1 82 ? -3.487 8.988 8.919 1.00 95.62 82 ASP A O 1
ATOM 641 N N . SER A 1 83 ? -3.754 10.682 10.356 1.00 94.31 83 SER A N 1
ATOM 642 C CA . SER A 1 83 ? -2.761 11.543 9.710 1.00 94.31 83 SER A CA 1
ATOM 643 C C . SER A 1 83 ? -1.323 11.048 9.861 1.00 94.31 83 SER A C 1
ATOM 645 O O . SER A 1 83 ? -0.500 11.333 8.994 1.00 94.31 83 SER A O 1
ATOM 647 N N . GLU A 1 84 ? -1.006 10.359 10.959 1.00 95.44 84 GLU A N 1
ATOM 648 C CA . GLU A 1 84 ? 0.331 9.819 11.213 1.00 95.44 84 GLU A CA 1
ATOM 649 C C . GLU A 1 84 ? 0.587 8.636 10.275 1.00 95.44 84 GLU A C 1
ATOM 651 O O . GLU A 1 84 ? 1.576 8.624 9.543 1.00 95.44 84 GLU A O 1
ATOM 656 N N . GLU A 1 85 ? -0.384 7.727 10.186 1.00 95.81 85 GLU A N 1
ATOM 657 C CA . GLU A 1 85 ? -0.397 6.612 9.244 1.00 95.81 85 GLU A CA 1
ATOM 658 C C . GLU A 1 85 ? -0.296 7.099 7.793 1.00 95.81 85 GLU A C 1
ATOM 660 O O . GLU A 1 85 ? 0.548 6.621 7.034 1.00 95.81 85 GLU A O 1
ATOM 665 N N . ALA A 1 86 ? -1.096 8.095 7.401 1.00 94.62 86 ALA A N 1
ATOM 666 C CA . ALA A 1 86 ? -1.038 8.669 6.056 1.00 94.62 86 ALA A CA 1
ATOM 667 C C . ALA A 1 86 ? 0.337 9.287 5.740 1.00 94.62 86 ALA A C 1
ATOM 669 O O . ALA A 1 86 ? 0.879 9.079 4.653 1.00 94.62 86 ALA A O 1
ATOM 670 N N . SER A 1 87 ? 0.922 10.017 6.695 1.00 94.12 87 SER A N 1
ATOM 671 C CA . SER A 1 87 ? 2.253 10.619 6.562 1.00 94.12 87 SER A CA 1
ATOM 672 C C . SER A 1 87 ? 3.351 9.558 6.426 1.00 94.12 87 SER A C 1
ATOM 674 O O . SER A 1 87 ? 4.274 9.720 5.624 1.00 94.12 87 SER A O 1
ATOM 676 N N . ALA A 1 88 ? 3.248 8.456 7.171 1.00 94.62 88 ALA A N 1
ATOM 677 C CA . ALA A 1 88 ? 4.179 7.339 7.076 1.00 94.62 88 ALA A CA 1
ATOM 678 C C . ALA A 1 88 ? 4.123 6.677 5.693 1.00 94.62 88 ALA A C 1
ATOM 680 O O . ALA A 1 88 ? 5.160 6.527 5.047 1.00 94.62 88 ALA A O 1
ATOM 681 N N . LEU A 1 89 ? 2.924 6.360 5.189 1.00 94.88 89 LEU A N 1
ATOM 682 C CA . LEU A 1 89 ? 2.760 5.788 3.847 1.00 94.88 89 LEU A CA 1
ATOM 683 C C . LEU A 1 89 ? 3.308 6.711 2.756 1.00 94.88 89 LEU A C 1
ATOM 685 O O . LEU A 1 89 ? 3.983 6.249 1.835 1.00 94.88 89 LEU A O 1
ATOM 689 N N . TRP A 1 90 ? 3.063 8.016 2.877 1.00 94.31 90 TRP A N 1
ATOM 690 C CA . TRP A 1 90 ? 3.606 9.002 1.949 1.00 94.31 90 TRP A CA 1
ATOM 691 C C . TRP A 1 90 ? 5.140 9.030 1.973 1.00 94.31 90 TRP A C 1
ATOM 693 O O . TRP A 1 90 ? 5.775 8.988 0.923 1.00 94.31 90 TRP A O 1
ATOM 703 N N . THR A 1 91 ? 5.743 8.996 3.164 1.00 94.12 91 THR A N 1
ATOM 704 C CA . THR A 1 91 ? 7.206 8.972 3.331 1.00 94.12 91 THR A CA 1
ATOM 705 C C . THR A 1 91 ? 7.837 7.724 2.708 1.00 94.12 91 THR A C 1
ATOM 707 O O . THR A 1 91 ? 8.889 7.811 2.067 1.00 94.12 91 THR A O 1
ATOM 710 N N . ILE A 1 92 ? 7.185 6.564 2.847 1.00 93.31 92 ILE A N 1
ATOM 711 C CA . ILE A 1 92 ? 7.601 5.313 2.196 1.00 93.31 92 ILE A CA 1
ATOM 712 C C . ILE A 1 92 ? 7.630 5.496 0.674 1.00 93.31 92 ILE A C 1
ATOM 714 O O . ILE A 1 92 ? 8.636 5.187 0.031 1.00 93.31 92 ILE A O 1
ATOM 718 N N . VAL A 1 93 ? 6.542 6.027 0.108 1.00 93.81 93 VAL A N 1
ATOM 719 C CA . VAL A 1 93 ? 6.407 6.266 -1.334 1.00 93.81 93 VAL A CA 1
ATOM 720 C C . VAL A 1 93 ? 7.466 7.242 -1.834 1.00 93.81 93 VAL A C 1
ATOM 722 O O . VAL A 1 93 ? 8.178 6.925 -2.784 1.00 93.81 93 VAL A O 1
ATOM 725 N N . GLU A 1 94 ? 7.617 8.402 -1.196 1.00 94.12 94 GLU A N 1
ATOM 726 C CA . GLU A 1 94 ? 8.595 9.414 -1.608 1.00 94.12 94 GLU A CA 1
ATOM 727 C C . GLU A 1 94 ? 10.023 8.876 -1.569 1.00 94.12 94 GLU A C 1
ATOM 729 O O . GLU A 1 94 ? 10.799 9.085 -2.505 1.00 94.12 94 GLU A O 1
ATOM 734 N N . THR A 1 95 ? 10.364 8.134 -0.517 1.00 92.19 95 THR A N 1
ATOM 735 C CA . THR A 1 95 ? 11.699 7.554 -0.373 1.00 92.19 95 THR A CA 1
ATOM 736 C C . THR A 1 95 ? 11.966 6.512 -1.453 1.00 92.19 95 THR A C 1
ATOM 738 O O . THR A 1 95 ? 13.031 6.524 -2.081 1.00 92.19 95 THR A O 1
ATOM 741 N N . PHE A 1 96 ? 10.994 5.637 -1.721 1.00 91.44 96 PHE A N 1
ATOM 742 C CA . PHE A 1 96 ? 11.108 4.648 -2.784 1.00 91.44 96 PHE A CA 1
ATOM 743 C C . PHE A 1 96 ? 11.220 5.309 -4.162 1.00 91.44 96 PHE A C 1
ATOM 745 O O . PHE A 1 96 ? 12.115 4.965 -4.927 1.00 91.44 96 PHE A O 1
ATOM 752 N N . LEU A 1 97 ? 10.372 6.288 -4.485 1.00 91.00 97 LEU A N 1
ATOM 753 C CA . LEU A 1 97 ? 10.402 6.966 -5.784 1.00 91.00 97 LEU A CA 1
ATOM 754 C C . LEU A 1 97 ? 11.668 7.815 -5.976 1.00 91.00 97 LEU A C 1
ATOM 756 O O . LEU A 1 97 ? 12.168 7.921 -7.095 1.00 91.00 97 LEU A O 1
ATOM 760 N N . GLY A 1 98 ? 12.213 8.390 -4.901 1.00 90.50 98 GLY A N 1
ATOM 761 C CA . GLY A 1 98 ? 13.444 9.178 -4.942 1.00 90.50 98 GLY A CA 1
ATOM 762 C C . GLY A 1 98 ? 14.717 8.343 -5.112 1.00 90.50 98 GLY A C 1
ATOM 763 O O . GLY A 1 98 ? 15.687 8.820 -5.701 1.00 90.50 98 GLY A O 1
ATOM 764 N N . THR A 1 99 ? 14.728 7.101 -4.619 1.00 89.12 99 THR A N 1
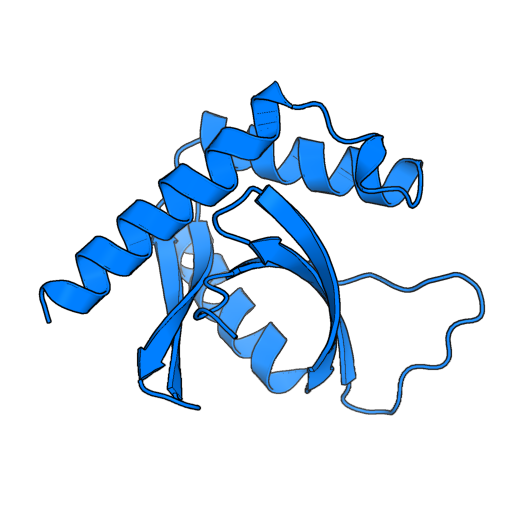ATOM 765 C CA . THR A 1 99 ? 15.929 6.241 -4.600 1.00 89.12 99 THR A CA 1
ATOM 766 C C . THR A 1 99 ? 15.850 5.039 -5.540 1.00 89.12 99 THR A C 1
ATOM 768 O O . THR A 1 99 ? 16.878 4.480 -5.916 1.00 89.12 99 THR A O 1
ATOM 771 N N . GLY A 1 100 ? 14.640 4.621 -5.911 1.00 83.81 100 GLY A N 1
ATOM 772 C CA . GLY A 1 100 ? 14.363 3.358 -6.589 1.00 83.81 100 GLY A CA 1
ATOM 773 C C . GLY A 1 100 ? 14.613 2.116 -5.727 1.00 83.81 100 GLY A C 1
ATOM 774 O O . GLY A 1 100 ? 14.654 1.018 -6.279 1.00 83.81 100 GLY A O 1
ATOM 775 N N . SER A 1 101 ? 14.822 2.267 -4.412 1.00 84.50 101 SER A N 1
ATOM 776 C CA . SER A 1 101 ? 15.250 1.185 -3.522 1.00 84.50 101 SER A CA 1
ATOM 777 C C . SER A 1 101 ? 14.359 1.053 -2.289 1.00 84.50 101 SER A C 1
ATOM 779 O O . SER A 1 101 ? 14.213 1.989 -1.504 1.00 84.50 101 SER A O 1
ATOM 781 N N . ALA A 1 102 ? 13.826 -0.154 -2.080 1.00 82.00 102 ALA A N 1
ATOM 782 C CA . ALA A 1 102 ? 13.100 -0.517 -0.864 1.00 82.00 102 ALA A CA 1
ATOM 783 C C . ALA A 1 102 ? 13.986 -0.425 0.391 1.00 82.00 102 ALA A C 1
ATOM 785 O O . ALA A 1 102 ? 13.518 0.002 1.441 1.00 82.00 102 ALA A O 1
ATOM 786 N N . ASP A 1 103 ? 15.283 -0.732 0.267 1.00 84.62 103 ASP A N 1
ATOM 787 C CA . ASP A 1 103 ? 16.242 -0.692 1.381 1.00 84.62 103 ASP A CA 1
ATOM 788 C C . ASP A 1 103 ? 16.489 0.726 1.914 1.00 84.62 103 ASP A C 1
ATOM 790 O O . ASP A 1 103 ? 17.062 0.900 2.989 1.00 84.62 103 ASP A O 1
ATOM 794 N N . SER A 1 104 ? 16.095 1.751 1.152 1.00 86.94 104 SER A N 1
ATOM 795 C CA . SER A 1 104 ? 16.240 3.149 1.565 1.00 86.94 104 SER A CA 1
ATOM 796 C C . SER A 1 104 ? 15.100 3.628 2.458 1.00 86.94 104 SER A C 1
ATOM 798 O O . SER A 1 104 ? 15.224 4.691 3.062 1.00 86.94 104 SER A O 1
ATOM 800 N N . VAL A 1 105 ? 14.004 2.869 2.555 1.00 86.69 105 VAL A N 1
ATOM 801 C CA . VAL A 1 105 ? 12.854 3.235 3.382 1.00 86.69 105 VAL A CA 1
ATOM 802 C C . VAL A 1 105 ? 13.207 3.082 4.866 1.00 86.69 105 VAL A C 1
ATOM 804 O O . VAL A 1 105 ? 13.637 2.001 5.282 1.00 86.69 105 VAL A O 1
ATOM 807 N N . PRO A 1 106 ? 13.043 4.139 5.687 1.00 85.50 106 PRO A N 1
ATOM 808 C CA . PRO A 1 106 ? 13.358 4.062 7.107 1.00 85.50 106 PRO A CA 1
ATOM 809 C C . PRO A 1 106 ? 12.489 3.018 7.816 1.00 85.50 106 PRO A C 1
ATOM 811 O O . PRO A 1 106 ? 11.277 2.938 7.603 1.00 85.50 106 PRO A O 1
ATOM 814 N N . LYS A 1 107 ? 13.120 2.203 8.666 1.00 84.94 107 LYS A N 1
ATOM 815 C CA . LYS A 1 107 ? 12.472 1.047 9.305 1.00 84.94 107 LYS A CA 1
ATOM 816 C C . LYS A 1 107 ? 11.344 1.445 10.248 1.00 84.94 107 LYS A C 1
ATOM 818 O O . LYS A 1 107 ? 10.417 0.669 10.435 1.00 84.94 107 LYS A O 1
ATOM 823 N N . GLU A 1 108 ? 11.409 2.641 10.814 1.00 87.75 108 GLU A N 1
ATOM 824 C CA . GLU A 1 108 ? 10.352 3.220 11.638 1.00 87.75 108 GLU A CA 1
ATOM 825 C C . GLU A 1 108 ? 9.036 3.420 10.876 1.00 87.75 108 GLU A C 1
ATOM 827 O O . GLU A 1 108 ? 7.987 3.453 11.499 1.00 87.75 108 GLU A O 1
ATOM 832 N N . PHE A 1 109 ? 9.048 3.503 9.541 1.00 88.12 109 PHE A N 1
ATOM 833 C CA . PHE A 1 109 ? 7.811 3.632 8.764 1.00 88.12 109 PHE A CA 1
ATOM 834 C C . PHE A 1 109 ? 7.221 2.280 8.341 1.00 88.12 109 PHE A C 1
ATOM 836 O O . PHE A 1 109 ? 6.047 2.200 7.990 1.00 88.12 109 PHE A O 1
ATOM 843 N N . ILE A 1 110 ? 8.004 1.203 8.422 1.00 82.69 110 ILE A N 1
ATOM 844 C CA . ILE A 1 110 ? 7.616 -0.157 8.008 1.00 82.69 110 ILE A CA 1
ATOM 845 C C . ILE A 1 110 ? 6.511 -0.731 8.916 1.00 82.69 110 ILE A C 1
ATOM 847 O O . ILE A 1 110 ? 5.697 -1.533 8.463 1.00 82.69 110 ILE A O 1
ATOM 851 N N . GLU A 1 111 ? 6.413 -0.274 10.169 1.00 89.06 111 GLU A N 1
ATOM 852 C CA . GLU A 1 111 ? 5.373 -0.729 11.105 1.00 89.06 111 GLU A CA 1
ATOM 853 C C . GLU A 1 111 ? 3.954 -0.266 10.731 1.00 89.06 111 GLU A C 1
ATOM 855 O O . GLU A 1 111 ? 2.972 -0.901 11.115 1.00 89.06 111 GLU A O 1
ATOM 860 N N . TYR A 1 112 ? 3.817 0.819 9.966 1.00 93.88 112 TYR A N 1
ATOM 861 C CA . TYR A 1 112 ? 2.513 1.388 9.620 1.00 93.88 112 TYR A CA 1
ATOM 862 C C . TYR A 1 112 ? 1.717 0.498 8.651 1.00 93.88 112 TYR A C 1
ATOM 864 O O . TYR A 1 112 ? 0.566 0.176 8.966 1.00 93.88 112 TYR A O 1
ATOM 872 N N . PRO A 1 113 ? 2.291 0.025 7.523 1.00 93.56 113 PRO A N 1
ATOM 873 C CA . PRO A 1 113 ? 1.671 -1.003 6.688 1.00 93.56 113 PRO A CA 1
ATOM 874 C C . PRO A 1 113 ? 1.166 -2.217 7.477 1.00 93.56 113 PRO A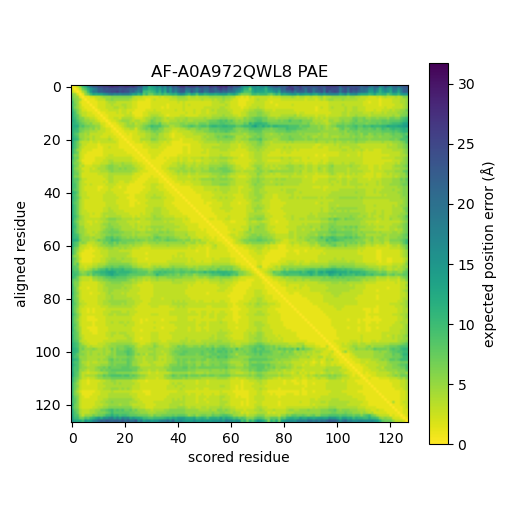 C 1
ATOM 876 O O . PRO A 1 113 ? 0.008 -2.604 7.312 1.00 93.56 113 PRO A O 1
ATOM 879 N N . GLU A 1 114 ? 1.977 -2.767 8.389 1.00 92.00 114 GLU A N 1
ATOM 880 C CA . GLU A 1 114 ? 1.589 -3.912 9.226 1.00 92.00 114 GLU A CA 1
ATOM 881 C C . GLU A 1 114 ? 0.338 -3.597 10.061 1.00 92.00 114 GLU A C 1
ATOM 883 O O . GLU A 1 114 ? -0.624 -4.374 10.086 1.00 92.00 114 GLU A O 1
ATOM 888 N N . GLN A 1 115 ? 0.316 -2.446 10.737 1.00 93.31 115 GLN A N 1
ATOM 889 C CA . GLN A 1 115 ? -0.804 -2.044 11.587 1.00 93.31 115 GLN A CA 1
ATOM 890 C C . GLN A 1 115 ? -2.101 -1.849 10.791 1.00 93.31 115 GLN A C 1
ATOM 892 O O . GLN A 1 115 ? -3.167 -2.305 11.227 1.00 93.31 115 GLN A O 1
ATOM 897 N N . ILE A 1 116 ? -2.013 -1.216 9.619 1.00 95.69 116 ILE A N 1
ATOM 898 C CA . ILE A 1 116 ? -3.148 -0.993 8.717 1.00 95.69 116 ILE A CA 1
ATOM 899 C C . ILE A 1 116 ? -3.690 -2.334 8.210 1.00 95.69 116 ILE A C 1
ATOM 901 O O . ILE A 1 116 ? -4.890 -2.601 8.328 1.00 95.69 116 ILE A O 1
ATOM 905 N N . ILE A 1 117 ? -2.810 -3.213 7.728 1.00 94.62 117 ILE A N 1
ATOM 906 C CA . ILE A 1 117 ? -3.168 -4.552 7.249 1.00 94.62 117 ILE A CA 1
ATOM 907 C C . ILE A 1 117 ? -3.824 -5.370 8.364 1.00 94.62 117 ILE A C 1
ATOM 909 O O . ILE A 1 117 ? -4.877 -5.977 8.157 1.00 94.62 117 ILE A O 1
ATOM 913 N N . ARG A 1 118 ? -3.274 -5.334 9.582 1.00 92.69 118 ARG A N 1
ATOM 914 C CA . ARG A 1 118 ? -3.844 -6.021 10.748 1.00 92.69 118 ARG A CA 1
ATOM 915 C C . ARG A 1 118 ? -5.262 -5.539 11.061 1.00 92.69 118 ARG A C 1
ATOM 917 O O . ARG A 1 118 ? -6.122 -6.362 11.387 1.00 92.69 118 ARG A O 1
ATOM 924 N N . ARG A 1 119 ? -5.534 -4.230 10.950 1.00 93.88 119 ARG A N 1
ATOM 925 C CA . ARG A 1 119 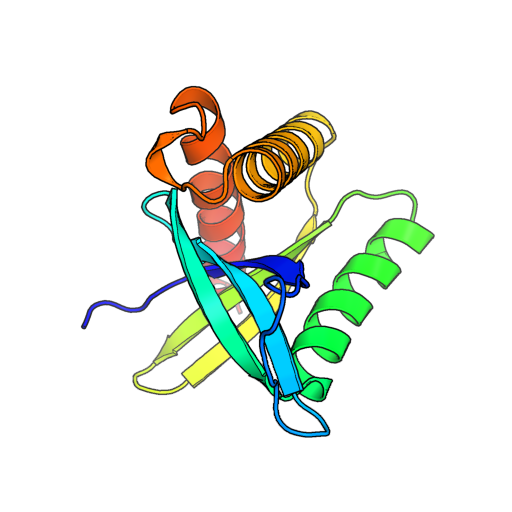? -6.899 -3.683 11.083 1.00 93.88 119 ARG A CA 1
ATOM 926 C C . ARG A 1 119 ? -7.812 -4.189 9.967 1.00 93.88 119 ARG A C 1
ATOM 928 O O . ARG A 1 119 ? -8.927 -4.616 10.264 1.00 93.88 119 ARG A O 1
ATOM 935 N N . GLY A 1 120 ? -7.327 -4.219 8.726 1.00 93.19 120 GLY A N 1
ATOM 936 C CA . GLY A 1 120 ? -8.041 -4.802 7.591 1.00 93.19 120 GLY A CA 1
ATOM 937 C C . GLY A 1 120 ? -8.417 -6.267 7.827 1.00 93.19 120 GLY A C 1
ATOM 938 O O . GLY A 1 120 ? -9.592 -6.629 7.782 1.00 93.19 120 GLY A O 1
ATOM 939 N N . ARG A 1 121 ? -7.453 -7.116 8.184 1.00 92.75 121 ARG A N 1
ATOM 940 C CA . ARG A 1 121 ? -7.698 -8.538 8.460 1.00 92.75 121 ARG A CA 1
ATOM 941 C C . ARG A 1 121 ? -8.698 -8.750 9.601 1.00 92.75 121 ARG A C 1
ATOM 943 O O . ARG A 1 121 ? -9.578 -9.603 9.498 1.00 92.75 121 ARG A O 1
ATOM 950 N N . ALA A 1 122 ? -8.623 -7.950 10.666 1.00 91.25 122 ALA A N 1
ATOM 951 C CA . ALA A 1 122 ? -9.587 -8.013 11.766 1.00 91.25 122 ALA A CA 1
ATOM 952 C C . ALA A 1 122 ? -11.019 -7.637 11.341 1.00 91.25 122 ALA A C 1
ATOM 954 O O . ALA A 1 122 ? -11.974 -8.143 11.929 1.00 91.25 122 ALA A O 1
ATOM 955 N N . PHE A 1 123 ? -11.182 -6.766 10.342 1.00 88.31 123 PHE A N 1
ATOM 956 C CA . PHE A 1 123 ? -12.484 -6.439 9.759 1.00 88.31 123 PHE A CA 1
ATOM 957 C C . PHE A 1 123 ? -13.054 -7.607 8.947 1.00 88.31 123 PHE A C 1
ATOM 959 O O . PHE A 1 123 ? -14.228 -7.938 9.103 1.00 88.31 123 PHE A O 1
ATOM 966 N N . VAL A 1 124 ? -12.217 -8.263 8.139 1.00 88.06 124 VAL A N 1
ATOM 967 C CA . VAL A 1 124 ? -12.617 -9.411 7.312 1.00 88.06 124 VAL A CA 1
ATOM 968 C C . VAL A 1 124 ? -13.069 -10.595 8.168 1.00 88.06 124 VAL A C 1
ATOM 970 O O . VAL A 1 124 ? -14.137 -11.139 7.927 1.00 88.06 124 VAL A O 1
ATOM 973 N N . LEU A 1 125 ? -12.325 -10.938 9.225 1.00 83.25 125 LEU A N 1
ATOM 974 C CA . LEU A 1 125 ? -12.649 -12.066 10.118 1.00 83.25 125 LEU A CA 1
ATOM 975 C C . LEU A 1 125 ? -13.925 -11.873 10.962 1.00 83.25 125 LEU A C 1
ATOM 977 O O . LEU A 1 125 ? -14.343 -12.797 11.657 1.00 83.25 125 LEU A O 1
ATOM 981 N N . ARG A 1 126 ? -14.507 -10.669 10.975 1.00 80.44 126 ARG A N 1
ATOM 982 C CA . ARG A 1 126 ? -15.735 -10.346 11.723 1.00 80.44 126 ARG A CA 1
ATOM 983 C C . ARG A 1 126 ? -16.997 -10.351 10.855 1.00 80.44 126 ARG A C 1
ATOM 985 O O . ARG A 1 126 ? -18.076 -10.137 11.407 1.00 80.44 126 ARG A O 1
ATOM 992 N N . ARG A 1 127 ? -16.860 -10.511 9.538 1.00 61.78 127 ARG A N 1
ATOM 993 C CA . ARG A 1 127 ? -17.975 -10.628 8.591 1.00 61.78 127 ARG A CA 1
ATOM 994 C C . ARG A 1 127 ? -18.370 -12.085 8.400 1.00 61.78 127 ARG A C 1
ATOM 996 O O . ARG A 1 127 ? -19.583 -12.298 8.190 1.00 61.78 127 ARG A O 1
#

Radius of gyration: 14.21 Å; Cα contacts (8 Å, |Δi|>4): 208; chains: 1; bounding box: 34×34×34 Å

Nearest PDB structures (foldseek):
  8ove-assembly1_AZ  TM=5.402E-01  e=2.239E+00  Trypanosoma brucei brucei
  2wwe-assembly1_A  TM=3.915E-01  e=2.510E+00  Homo sapiens
  3u58-assembly4_D  TM=3.245E-01  e=2.510E+00  Tetrahymena thermophila
  5jk0-assembly1_B  TM=2.585E-01  e=4.195E+00  Helicobacter pylori 26695